Protein AF-A0A7V9K020-F1 (afdb_monomer_lite)

Radius of gyration: 16.12 Å; chains: 1; bounding box: 34×42×44 Å

Sequence (110 aa):
MNIRRSYINTIKRNCASPVNATKGLTYWRNNLFAGIIIFLLPFCVIALIPGVYWSFYTHHYIIAQADIAVLLSILIIAFIKGIPIYIRKIVFIVSAYLLSCIMLYSVGLT

Foldseek 3Di:
DPPLVVLLVQQCVAQADPPPPDPDPNRVVSVVVSVCLSVVLVVLVVVLVVQVVVCVVVVVVVLNVLSVVLSVLSVCSRRDHDDDNVVSVVSNVVSVVVNVVSCCCVVVVD

Secondary structure (DSSP, 8-state):
--HHHHHHHHHHHHHSPPTTS-SSHHHHHHHHHHHHHHHHHHHHHHHHHHHHHHHHHTT-HHHHHHHHHHHHHHHHHHH-SS--HHHHHHHHHHHHHHHHHHHHHHHH--

pLDDT: mean 84.25, std 9.09, range [49.56, 94.44]

Structure (mmCIF, N/CA/C/O backbone):
data_AF-A0A7V9K020-F1
#
_entry.id   AF-A0A7V9K020-F1
#
loop_
_atom_site.group_PDB
_atom_site.id
_atom_site.type_symbol
_atom_site.label_atom_id
_atom_site.label_alt_id
_atom_site.label_comp_id
_atom_site.label_asym_id
_atom_site.label_entity_id
_atom_site.label_seq_id
_atom_site.pdbx_PDB_ins_code
_atom_site.Cartn_x
_atom_site.Cartn_y
_atom_site.Cartn_z
_atom_site.occupancy
_atom_site.B_iso_or_equiv
_atom_site.auth_seq_id
_atom_site.auth_comp_id
_atom_site.auth_asym_id
_atom_site.auth_atom_id
_atom_site.pdbx_PDB_model_num
ATOM 1 N N . MET A 1 1 ? -2.658 25.129 7.621 1.00 50.84 1 MET A N 1
ATOM 2 C CA . MET A 1 1 ? -3.338 23.822 7.436 1.00 50.84 1 MET A CA 1
ATOM 3 C C . MET A 1 1 ? -2.336 22.693 7.655 1.00 50.84 1 MET A C 1
ATOM 5 O O . MET A 1 1 ? -1.389 22.585 6.894 1.00 50.84 1 MET A O 1
ATOM 9 N N . ASN A 1 2 ? -2.504 21.862 8.688 1.00 76.69 2 ASN A N 1
ATOM 10 C CA . ASN A 1 2 ? -1.577 20.753 8.961 1.00 76.69 2 ASN A CA 1
ATOM 11 C C . ASN A 1 2 ? -1.980 19.502 8.161 1.00 76.69 2 ASN A C 1
ATOM 13 O O . ASN A 1 2 ? -2.755 18.681 8.652 1.00 76.69 2 ASN A O 1
ATOM 17 N N . ILE A 1 3 ? -1.444 19.351 6.945 1.00 80.69 3 ILE A N 1
ATOM 18 C CA . ILE A 1 3 ? -1.712 18.243 6.000 1.00 80.69 3 ILE A CA 1
ATOM 19 C C . ILE A 1 3 ? -1.605 16.867 6.682 1.00 80.69 3 ILE A C 1
ATOM 21 O O . ILE A 1 3 ? -2.513 16.042 6.580 1.00 80.69 3 ILE A O 1
ATOM 25 N N . ARG A 1 4 ? -0.567 16.667 7.504 1.00 82.88 4 ARG A N 1
ATOM 26 C CA . ARG A 1 4 ? -0.363 15.455 8.316 1.00 82.88 4 ARG A CA 1
ATOM 27 C C . ARG A 1 4 ? -1.539 15.142 9.247 1.00 82.88 4 ARG A C 1
ATOM 29 O O . ARG A 1 4 ? -1.929 13.985 9.373 1.00 82.88 4 ARG A O 1
ATOM 36 N N . ARG A 1 5 ? -2.106 16.153 9.917 1.00 83.75 5 ARG A N 1
ATOM 37 C CA . ARG A 1 5 ? -3.235 15.948 10.844 1.00 83.75 5 ARG A CA 1
ATOM 38 C C . ARG A 1 5 ? -4.493 15.542 10.083 1.00 83.75 5 ARG A C 1
ATOM 40 O O . ARG A 1 5 ? -5.188 14.636 10.525 1.00 83.75 5 ARG A O 1
ATOM 47 N N . SER A 1 6 ? -4.749 16.165 8.933 1.00 83.88 6 SER A N 1
ATOM 48 C CA . SER A 1 6 ? -5.902 15.829 8.089 1.00 83.88 6 SER A CA 1
ATOM 49 C C . SER A 1 6 ? -5.813 14.396 7.543 1.00 83.88 6 SER A C 1
ATOM 51 O O . SER A 1 6 ? -6.773 13.630 7.645 1.00 83.88 6 SER A O 1
ATOM 53 N N . TYR A 1 7 ? -4.626 13.989 7.083 1.00 84.31 7 TYR A N 1
ATOM 54 C CA . TYR A 1 7 ? -4.328 12.618 6.659 1.00 84.31 7 TYR A CA 1
ATOM 55 C C . TYR A 1 7 ? -4.571 11.587 7.776 1.00 84.31 7 TYR A C 1
ATOM 57 O O . TYR A 1 7 ? -5.381 10.672 7.617 1.00 84.31 7 TYR A O 1
ATOM 65 N N . ILE A 1 8 ? -3.936 11.775 8.940 1.00 84.94 8 ILE A N 1
ATOM 66 C CA . ILE A 1 8 ? -4.067 10.858 10.084 1.00 84.94 8 ILE A CA 1
ATOM 67 C C . ILE A 1 8 ? -5.527 10.757 10.536 1.00 84.94 8 ILE A C 1
ATOM 69 O O . ILE A 1 8 ? -6.014 9.660 10.805 1.00 84.94 8 ILE A O 1
ATOM 73 N N . ASN A 1 9 ? -6.238 11.884 10.605 1.00 84.88 9 ASN A N 1
ATOM 74 C CA . ASN A 1 9 ? -7.637 11.905 11.020 1.00 84.88 9 ASN A CA 1
ATOM 75 C C . ASN A 1 9 ? -8.538 11.160 10.032 1.00 84.88 9 ASN A C 1
ATOM 77 O O . ASN A 1 9 ? -9.463 10.473 10.461 1.00 84.88 9 ASN A O 1
ATOM 81 N N . THR A 1 10 ? -8.256 11.250 8.731 1.00 85.06 10 THR A N 1
ATOM 82 C CA . THR A 1 10 ? -9.017 10.541 7.695 1.00 85.06 10 THR A CA 1
ATOM 83 C C . THR A 1 10 ? -8.853 9.030 7.832 1.00 85.06 10 THR A C 1
ATOM 85 O O . THR A 1 10 ? -9.851 8.313 7.898 1.00 85.06 10 THR A O 1
ATOM 88 N N . ILE A 1 11 ? -7.617 8.544 7.987 1.00 83.38 11 ILE A N 1
ATOM 89 C CA . ILE A 1 11 ? -7.365 7.107 8.163 1.00 83.38 11 ILE A CA 1
ATOM 90 C C . ILE A 1 11 ? -7.937 6.609 9.484 1.00 83.38 11 ILE A C 1
ATOM 92 O O . ILE A 1 11 ? -8.597 5.575 9.507 1.00 83.38 11 ILE A O 1
ATOM 96 N N . 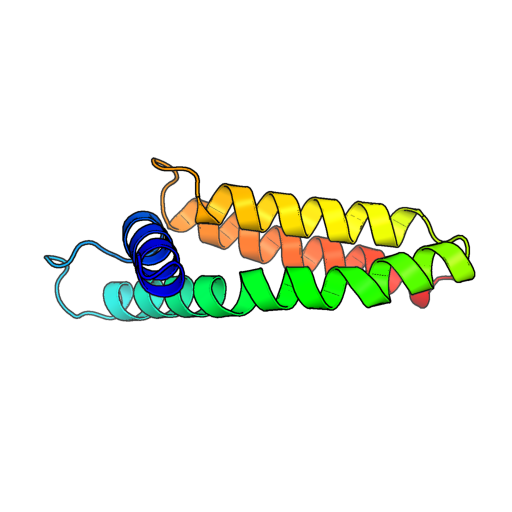LYS A 1 12 ? -7.752 7.338 10.589 1.00 85.12 12 LYS A N 1
ATOM 97 C CA . LYS A 1 12 ? -8.339 6.943 11.876 1.00 85.12 12 LYS A CA 1
ATOM 98 C C . LYS A 1 12 ? -9.861 6.880 11.803 1.00 85.12 12 LYS A C 1
ATOM 100 O O . LYS A 1 12 ? -10.445 5.927 12.298 1.00 85.12 12 LYS A O 1
ATOM 105 N N . ARG A 1 13 ? -10.506 7.838 11.136 1.00 82.81 13 ARG A N 1
ATOM 106 C CA . ARG A 1 13 ? -11.962 7.836 10.952 1.00 82.81 13 ARG A CA 1
ATOM 107 C C . ARG A 1 13 ? -12.458 6.643 10.129 1.00 82.81 13 ARG A C 1
ATOM 109 O O . ARG A 1 13 ? -13.556 6.163 10.385 1.00 82.81 13 ARG A O 1
ATOM 116 N N . ASN A 1 14 ? -11.678 6.187 9.151 1.00 83.56 14 ASN A N 1
ATOM 117 C CA . ASN A 1 14 ? -12.080 5.118 8.236 1.00 83.56 14 ASN A CA 1
ATOM 118 C C . ASN A 1 14 ? -11.681 3.711 8.716 1.00 83.56 14 ASN A C 1
ATOM 120 O O . ASN A 1 14 ? -12.400 2.748 8.454 1.00 83.56 14 ASN A O 1
ATOM 124 N N . CYS A 1 15 ? -10.535 3.587 9.389 1.00 78.88 15 CYS A N 1
ATOM 125 C CA . CYS A 1 15 ? -9.893 2.309 9.706 1.00 78.88 15 CYS A CA 1
ATOM 126 C C . CYS A 1 15 ? -9.858 1.985 11.207 1.00 78.88 15 CYS A C 1
ATOM 128 O O . CYS A 1 15 ? -9.687 0.816 11.556 1.00 78.88 15 CYS A O 1
ATOM 130 N N . ALA A 1 16 ? -10.002 2.974 12.099 1.00 78.50 16 ALA A N 1
ATOM 131 C CA . ALA A 1 16 ? -10.053 2.723 13.538 1.00 78.50 16 ALA A CA 1
ATOM 132 C C . ALA A 1 16 ? -11.491 2.456 14.007 1.00 78.50 16 ALA A C 1
ATOM 134 O O . ALA A 1 16 ? -12.467 2.882 13.389 1.00 78.50 16 ALA A O 1
ATOM 135 N N . SER A 1 17 ? -11.620 1.735 15.123 1.00 67.56 17 SER A N 1
ATOM 136 C CA . SER A 1 17 ? -12.917 1.555 15.780 1.00 67.56 17 SER A CA 1
ATOM 137 C C . SER A 1 17 ? -13.445 2.888 16.326 1.00 67.56 17 SER A C 1
ATOM 139 O O . SER A 1 17 ? -12.645 3.739 16.725 1.00 67.56 17 SER A O 1
ATOM 141 N N . PRO A 1 18 ? -14.778 3.068 16.391 1.00 65.12 18 PRO A N 1
ATOM 142 C CA . PRO A 1 18 ? -15.374 4.245 17.011 1.00 65.12 18 PRO A CA 1
ATOM 143 C C . PRO A 1 18 ? -14.901 4.387 18.462 1.00 65.12 18 PRO A C 1
ATOM 145 O O . PRO A 1 18 ? -14.708 3.393 19.162 1.00 65.12 18 PRO A O 1
ATOM 148 N N . VAL A 1 19 ? -14.744 5.637 18.909 1.00 57.59 19 VAL A N 1
ATOM 149 C CA . VAL A 1 19 ? -14.228 6.023 20.240 1.00 57.59 19 VAL A CA 1
ATOM 150 C C . VAL A 1 19 ? -15.012 5.372 21.394 1.00 57.59 19 VAL A C 1
ATOM 152 O O . VAL A 1 19 ? -14.456 5.162 22.467 1.00 57.59 19 VAL A O 1
ATOM 155 N N . ASN A 1 20 ? -16.265 4.974 21.148 1.00 55.31 20 ASN A N 1
ATOM 156 C CA . ASN A 1 20 ? -17.161 4.354 22.129 1.00 55.31 20 AS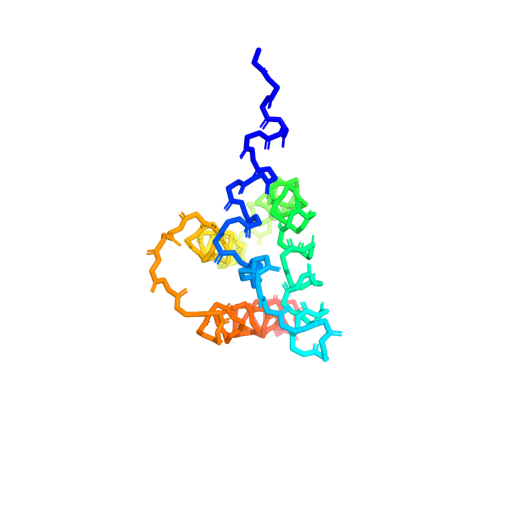N A CA 1
ATOM 157 C C . ASN A 1 20 ? -17.047 2.820 22.203 1.00 55.31 20 ASN A C 1
ATOM 159 O O . ASN A 1 20 ? -17.790 2.187 22.949 1.00 55.31 20 ASN A O 1
ATO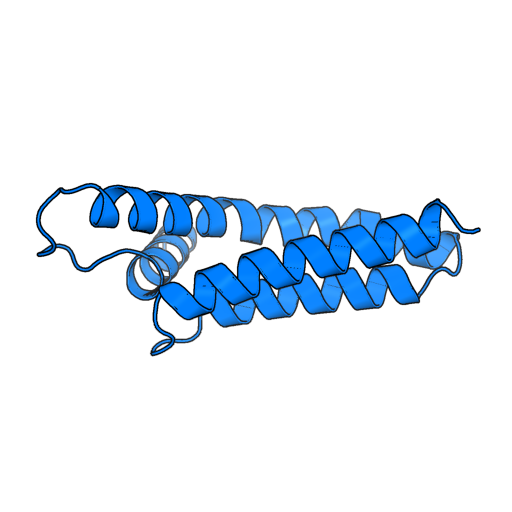M 163 N N . ALA A 1 21 ? -16.156 2.194 21.429 1.00 61.25 21 ALA A N 1
ATOM 164 C CA . ALA A 1 21 ? -15.905 0.766 21.562 1.00 61.25 21 ALA A CA 1
ATOM 165 C C . ALA A 1 21 ? -15.206 0.499 22.903 1.00 61.25 21 ALA A C 1
ATOM 167 O O . ALA A 1 21 ? -14.162 1.085 23.194 1.00 61.25 21 ALA A O 1
ATOM 168 N N . THR A 1 22 ? -15.763 -0.411 23.707 1.00 64.44 22 THR A N 1
ATOM 169 C CA . THR A 1 22 ? -15.104 -0.963 24.900 1.00 64.44 22 THR A CA 1
ATOM 170 C C . THR A 1 22 ? -13.642 -1.267 24.572 1.00 64.44 22 THR A C 1
ATOM 172 O O . THR A 1 22 ? -13.387 -1.899 23.541 1.00 64.44 22 THR A O 1
ATOM 175 N N . LYS A 1 23 ? -12.696 -0.821 25.415 1.00 70.00 23 LYS A N 1
ATOM 176 C CA . LYS A 1 23 ? -11.229 -0.950 25.247 1.00 70.00 23 LYS A CA 1
ATOM 177 C C . LYS A 1 23 ? -10.720 -2.411 25.289 1.00 70.00 23 LYS A C 1
ATOM 179 O O . LYS A 1 23 ? -9.712 -2.709 25.918 1.00 70.00 23 LYS A O 1
ATOM 184 N N . GLY A 1 24 ? -11.423 -3.338 24.650 1.00 78.25 24 GLY A N 1
ATOM 185 C CA . GLY A 1 24 ? -11.059 -4.740 24.508 1.00 78.25 24 GLY A CA 1
ATOM 186 C C . GLY A 1 24 ? -10.141 -4.996 23.311 1.00 78.25 24 GLY A C 1
ATOM 187 O O . GLY A 1 24 ? -9.721 -4.086 22.593 1.00 78.25 24 GLY A O 1
ATOM 188 N N . LEU A 1 25 ? -9.857 -6.272 23.062 1.00 80.25 25 LEU A N 1
ATOM 189 C CA . LEU A 1 25 ? -8.906 -6.730 22.044 1.00 80.25 25 LEU A CA 1
ATOM 190 C C . LEU A 1 25 ? -9.217 -6.208 20.628 1.00 80.25 25 LEU A C 1
ATOM 192 O O . LEU A 1 25 ? -8.319 -5.799 19.890 1.00 80.25 25 LEU A O 1
ATOM 196 N N . THR A 1 26 ? -10.497 -6.168 20.247 1.00 80.06 26 THR A N 1
ATOM 197 C CA . THR A 1 26 ? -10.932 -5.689 18.925 1.00 80.06 26 THR A CA 1
ATOM 198 C C . THR A 1 26 ? -10.580 -4.221 18.692 1.00 80.06 26 THR A C 1
ATOM 200 O O . THR A 1 26 ? -10.184 -3.864 17.581 1.00 80.06 26 THR A O 1
ATOM 203 N N . TYR A 1 27 ? -10.668 -3.387 19.733 1.00 82.06 27 TYR A N 1
ATOM 204 C CA . TYR A 1 27 ? -10.303 -1.974 19.666 1.00 82.06 27 TYR A CA 1
ATOM 205 C C . TYR A 1 27 ? -8.810 -1.813 19.356 1.00 82.06 27 TYR A C 1
ATOM 207 O O . TYR A 1 27 ? -8.449 -1.164 18.371 1.00 82.06 27 TYR A O 1
ATOM 215 N N . TRP A 1 28 ? -7.946 -2.479 20.127 1.00 83.12 28 TRP A N 1
ATOM 216 C CA . TRP A 1 28 ? -6.495 -2.430 19.929 1.00 83.12 28 TRP A CA 1
ATOM 217 C C . TRP A 1 28 ? -6.076 -2.969 18.562 1.00 83.12 28 TRP A C 1
ATOM 219 O O . TRP A 1 28 ? -5.290 -2.331 17.864 1.00 83.12 28 TRP A O 1
ATOM 229 N N . ARG A 1 29 ? -6.670 -4.084 18.122 1.00 84.62 29 ARG A N 1
ATOM 230 C CA . ARG A 1 29 ? -6.410 -4.676 16.803 1.00 84.62 29 ARG A CA 1
ATOM 231 C C . ARG A 1 29 ? -6.764 -3.731 15.651 1.00 84.62 29 ARG A C 1
ATOM 233 O O . ARG A 1 29 ? -6.044 -3.668 14.659 1.00 84.62 29 ARG A O 1
ATOM 240 N N . ASN A 1 30 ? -7.885 -3.019 15.744 1.00 86.00 30 ASN A N 1
ATOM 241 C CA . ASN A 1 30 ? -8.303 -2.082 14.698 1.00 86.00 30 ASN A CA 1
ATOM 242 C C . ASN A 1 30 ? -7.453 -0.807 14.709 1.00 86.00 30 ASN A C 1
ATOM 244 O O . ASN A 1 30 ? -7.094 -0.299 13.651 1.00 86.00 30 ASN A O 1
ATOM 248 N N . ASN A 1 31 ? -7.076 -0.326 15.893 1.00 86.00 31 ASN A N 1
ATOM 249 C CA . ASN A 1 31 ? -6.198 0.830 16.019 1.00 86.00 31 ASN A CA 1
ATOM 250 C C . ASN A 1 31 ? -4.776 0.532 15.505 1.00 86.00 31 ASN A C 1
ATOM 252 O O . ASN A 1 31 ? -4.183 1.374 14.835 1.00 86.00 31 ASN A O 1
ATOM 256 N N . LEU A 1 32 ? -4.262 -0.684 15.735 1.00 87.31 32 LEU A N 1
ATOM 257 C CA . LEU A 1 32 ? -3.011 -1.163 15.134 1.00 87.31 32 LEU A CA 1
ATOM 258 C C . LEU A 1 32 ? -3.096 -1.200 13.608 1.00 87.31 32 LEU A C 1
ATOM 260 O O . LEU A 1 32 ? -2.202 -0.686 12.947 1.00 87.31 32 LEU A O 1
ATOM 264 N N . PHE A 1 33 ? -4.185 -1.729 13.042 1.00 88.62 33 PHE A N 1
ATOM 265 C CA . PHE A 1 33 ? -4.392 -1.717 11.591 1.00 88.62 33 PHE A CA 1
ATOM 266 C C . PHE A 1 33 ? -4.393 -0.291 11.019 1.00 88.62 33 PHE A C 1
ATOM 268 O O . PHE A 1 33 ? -3.708 -0.021 10.037 1.00 88.62 33 PHE A O 1
ATOM 275 N N . ALA A 1 34 ? -5.097 0.646 11.661 1.00 88.12 34 ALA A N 1
ATOM 276 C CA . ALA A 1 34 ? -5.062 2.051 11.261 1.00 88.12 34 ALA A CA 1
ATOM 277 C C . ALA A 1 34 ? -3.640 2.637 11.341 1.00 88.12 34 ALA A C 1
ATOM 279 O O . ALA A 1 34 ? -3.230 3.365 10.441 1.00 88.12 34 ALA A O 1
ATOM 280 N N . GLY A 1 35 ? -2.877 2.288 12.383 1.00 89.75 35 GLY A N 1
ATOM 281 C CA . GLY A 1 35 ? -1.464 2.645 12.518 1.00 89.75 35 GLY A CA 1
ATOM 282 C C . GLY A 1 35 ? -0.606 2.114 11.370 1.00 89.75 35 GLY A C 1
ATOM 283 O O . GLY A 1 35 ? 0.135 2.887 10.770 1.00 89.75 35 GLY A O 1
ATOM 284 N N . ILE A 1 36 ? -0.762 0.834 11.014 1.00 91.00 36 ILE A N 1
ATOM 285 C CA . ILE A 1 36 ? -0.070 0.215 9.875 1.00 91.00 36 ILE A CA 1
ATOM 286 C C . ILE A 1 36 ? -0.358 1.009 8.603 1.00 91.00 36 ILE A C 1
ATOM 288 O O . ILE A 1 36 ? 0.582 1.454 7.962 1.00 91.00 36 ILE A O 1
ATOM 292 N N . ILE A 1 37 ? -1.626 1.275 8.275 1.00 90.62 37 ILE A N 1
ATOM 293 C CA . ILE A 1 37 ? -1.990 2.017 7.055 1.00 90.62 37 ILE A CA 1
ATOM 294 C C . ILE A 1 37 ? -1.404 3.440 7.046 1.00 90.62 37 ILE A C 1
ATOM 296 O O . ILE A 1 37 ? -0.941 3.898 6.003 1.00 90.62 37 ILE A O 1
ATOM 300 N N . ILE A 1 38 ? -1.363 4.126 8.199 1.00 90.56 38 ILE A N 1
ATOM 301 C CA . ILE A 1 38 ? -0.788 5.478 8.320 1.00 90.56 38 ILE A CA 1
ATOM 302 C C . ILE A 1 38 ? 0.678 5.518 7.875 1.00 90.56 38 ILE A C 1
ATOM 304 O O . ILE A 1 38 ? 1.062 6.478 7.205 1.00 90.56 38 ILE A O 1
ATOM 308 N N . PHE A 1 39 ? 1.480 4.519 8.247 1.00 90.25 39 PHE A N 1
ATOM 309 C CA . PHE A 1 39 ? 2.902 4.453 7.891 1.00 90.25 39 PHE A CA 1
ATOM 310 C C . PHE A 1 39 ? 3.149 3.742 6.562 1.00 90.25 39 PHE A C 1
ATOM 312 O O . PHE A 1 39 ? 4.039 4.134 5.812 1.00 90.25 39 PHE A O 1
ATOM 319 N N . LEU A 1 40 ? 2.343 2.733 6.249 1.00 90.12 40 LEU A N 1
ATOM 320 C CA . LEU A 1 40 ? 2.493 1.926 5.051 1.00 90.12 40 LEU A CA 1
ATOM 321 C C . LEU A 1 40 ? 2.214 2.735 3.787 1.00 90.12 40 LEU A C 1
ATOM 323 O O . LEU A 1 40 ? 2.963 2.625 2.831 1.00 90.12 40 LEU A O 1
ATOM 327 N N . LEU A 1 41 ? 1.176 3.571 3.770 1.00 89.94 41 LEU A N 1
ATOM 328 C CA . LEU A 1 41 ? 0.811 4.326 2.571 1.00 89.94 41 LEU A CA 1
ATOM 329 C C . LEU A 1 41 ? 1.938 5.261 2.079 1.00 89.94 41 LEU A C 1
ATOM 331 O O . LEU A 1 41 ? 2.312 5.140 0.912 1.00 89.94 41 LEU A O 1
ATOM 335 N N . PRO A 1 42 ? 2.541 6.145 2.906 1.00 89.94 42 PRO A N 1
ATOM 336 C CA . PRO A 1 42 ? 3.676 6.951 2.457 1.00 89.94 42 PRO A CA 1
ATOM 337 C C . PRO A 1 42 ? 4.897 6.087 2.126 1.00 89.94 42 PRO A C 1
ATOM 339 O O . PRO A 1 42 ? 5.625 6.408 1.193 1.00 89.94 42 PRO A O 1
ATOM 342 N N . PHE A 1 43 ? 5.098 4.977 2.841 1.00 91.19 43 PHE A N 1
ATOM 343 C CA . PHE A 1 43 ? 6.173 4.039 2.540 1.00 91.19 43 PHE A CA 1
ATOM 344 C C . PHE A 1 43 ? 6.011 3.401 1.151 1.00 91.19 43 PHE A C 1
ATOM 346 O O . PHE A 1 43 ? 6.963 3.400 0.382 1.00 91.19 43 PHE A O 1
ATOM 353 N N . CYS A 1 44 ? 4.810 2.948 0.782 1.00 89.31 44 CYS A N 1
ATOM 354 C CA . CYS A 1 44 ? 4.518 2.402 -0.543 1.00 89.31 44 CYS A CA 1
ATOM 355 C C . CYS A 1 44 ? 4.729 3.438 -1.653 1.00 89.31 44 CYS A C 1
ATOM 357 O O . CYS A 1 44 ? 5.254 3.093 -2.704 1.00 89.31 44 CYS A O 1
ATOM 359 N N . VAL A 1 45 ? 4.371 4.707 -1.425 1.00 89.62 45 VAL A N 1
ATOM 360 C CA . VAL A 1 45 ? 4.629 5.785 -2.399 1.00 89.62 45 VAL A CA 1
ATOM 361 C C . VAL A 1 45 ? 6.131 5.978 -2.618 1.00 89.62 45 VAL A C 1
ATOM 363 O O . VAL A 1 45 ? 6.570 6.110 -3.757 1.00 89.62 45 VAL A O 1
ATOM 366 N N . ILE A 1 46 ? 6.925 5.965 -1.544 1.00 91.25 46 ILE A N 1
ATOM 367 C CA . ILE A 1 46 ? 8.386 6.086 -1.636 1.00 91.25 46 ILE A CA 1
ATOM 368 C C . ILE A 1 46 ? 8.988 4.849 -2.315 1.00 91.25 46 ILE A C 1
ATOM 370 O O . ILE A 1 46 ? 9.857 4.995 -3.169 1.00 91.25 46 ILE A O 1
ATOM 374 N N . ALA A 1 47 ? 8.510 3.649 -1.974 1.00 88.56 47 ALA A N 1
ATOM 375 C CA . ALA A 1 47 ? 8.982 2.380 -2.527 1.00 88.56 47 ALA A CA 1
ATOM 376 C C . ALA A 1 47 ? 8.628 2.193 -4.014 1.00 88.56 47 ALA A C 1
ATOM 378 O O . ALA A 1 47 ? 9.365 1.524 -4.735 1.00 88.56 47 ALA A O 1
ATOM 379 N N . LEU A 1 48 ? 7.551 2.826 -4.494 1.00 89.38 48 LEU A N 1
ATOM 380 C CA . LEU A 1 48 ? 7.148 2.778 -5.900 1.00 89.38 48 LEU A CA 1
ATOM 381 C C . LEU A 1 48 ? 8.224 3.360 -6.830 1.00 89.38 48 LEU A C 1
ATOM 383 O O . LEU A 1 48 ? 8.424 2.854 -7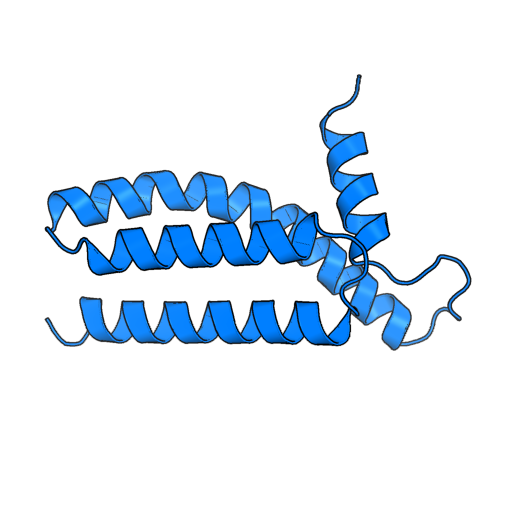.927 1.00 89.38 48 LEU A O 1
ATOM 387 N N . ILE A 1 49 ? 8.930 4.410 -6.400 1.00 88.81 49 ILE A N 1
ATOM 388 C CA . ILE A 1 49 ? 9.919 5.113 -7.232 1.00 88.81 49 ILE A CA 1
ATOM 389 C C . ILE A 1 49 ? 11.068 4.179 -7.660 1.00 88.81 49 ILE A C 1
ATOM 391 O O . ILE A 1 49 ? 11.266 4.015 -8.867 1.00 88.81 49 ILE A O 1
ATOM 395 N N . PRO A 1 50 ? 11.815 3.537 -6.734 1.00 87.31 50 PRO A N 1
ATOM 396 C CA . PRO A 1 50 ? 12.863 2.600 -7.122 1.00 87.31 50 PRO A CA 1
ATOM 397 C C . PRO A 1 50 ? 12.300 1.337 -7.790 1.00 87.31 50 PRO A C 1
ATOM 399 O O . PRO A 1 50 ? 12.939 0.822 -8.704 1.00 87.31 50 PRO A O 1
ATOM 402 N N . GLY A 1 51 ? 11.108 0.865 -7.395 1.00 84.94 51 GLY A N 1
ATOM 403 C CA . GLY A 1 51 ? 10.478 -0.319 -7.994 1.00 84.94 51 GLY A CA 1
ATOM 404 C C . GLY A 1 51 ? 10.148 -0.131 -9.476 1.00 84.94 51 GLY A C 1
ATOM 405 O O . GLY A 1 51 ? 10.526 -0.944 -10.320 1.00 84.94 51 GLY A O 1
ATOM 406 N N . VAL A 1 52 ? 9.529 1.000 -9.818 1.00 86.69 52 VAL A N 1
ATOM 407 C CA . VAL A 1 52 ? 9.206 1.350 -11.205 1.00 86.69 52 VAL A CA 1
ATOM 408 C C . VAL A 1 52 ? 10.480 1.593 -12.016 1.00 86.69 52 VAL A C 1
ATOM 410 O O . VAL A 1 52 ? 10.591 1.078 -13.126 1.00 86.69 52 VAL A O 1
ATOM 413 N N . TYR A 1 53 ? 11.468 2.306 -11.463 1.00 88.31 53 TYR A N 1
ATOM 414 C CA . TYR A 1 53 ? 12.756 2.518 -12.135 1.00 88.31 53 TYR A CA 1
ATOM 415 C C . TYR A 1 53 ? 13.443 1.190 -12.499 1.00 88.31 53 TYR A C 1
ATOM 417 O O . TYR A 1 53 ? 13.861 0.996 -13.642 1.00 88.31 53 TYR A O 1
ATOM 425 N N . TRP A 1 54 ? 13.505 0.247 -11.554 1.00 85.31 54 TRP A N 1
ATOM 426 C CA . TRP A 1 54 ? 14.100 -1.072 -11.778 1.00 85.31 54 TRP A CA 1
ATOM 427 C C . TRP A 1 54 ? 13.326 -1.905 -12.805 1.00 85.31 54 TRP A C 1
ATOM 429 O O . TRP A 1 54 ? 13.923 -2.552 -13.667 1.00 85.31 54 TRP A O 1
ATOM 439 N N . SER A 1 55 ? 11.993 -1.862 -12.752 1.00 84.94 55 SER A N 1
ATOM 440 C CA . SER A 1 55 ? 11.118 -2.561 -13.698 1.00 84.94 55 SER A CA 1
ATOM 441 C C . SER A 1 55 ? 11.323 -2.089 -15.143 1.00 84.94 55 SER A C 1
ATOM 443 O O . SER A 1 55 ?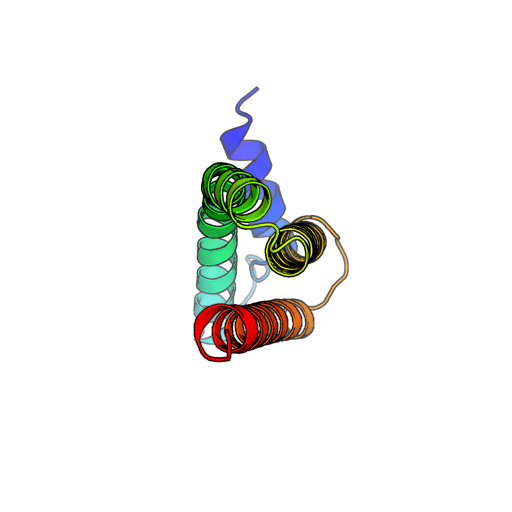 11.365 -2.918 -16.053 1.00 84.94 55 SER A O 1
ATOM 445 N N . PHE A 1 56 ? 11.534 -0.785 -15.364 1.00 83.62 56 PHE A N 1
ATOM 446 C CA . PHE A 1 56 ? 11.865 -0.255 -16.690 1.00 83.62 56 PHE A CA 1
ATOM 447 C C . PHE A 1 56 ? 13.249 -0.692 -17.176 1.00 83.62 56 PHE A C 1
ATOM 449 O O . PHE A 1 56 ? 13.397 -1.012 -18.353 1.00 83.62 56 PHE A O 1
ATOM 456 N N . TYR A 1 57 ? 14.244 -0.734 -16.286 1.00 85.00 57 TYR A N 1
ATOM 457 C CA . TYR A 1 57 ? 15.604 -1.158 -16.631 1.00 85.00 57 TYR A CA 1
ATOM 458 C C . TYR A 1 57 ? 15.690 -2.649 -16.991 1.00 85.00 57 TYR A C 1
ATOM 460 O O . TYR A 1 57 ? 16.434 -3.037 -17.884 1.00 85.00 57 TYR A O 1
ATOM 468 N N . THR A 1 58 ? 14.904 -3.485 -16.315 1.00 81.75 58 THR A N 1
ATOM 469 C CA . THR A 1 58 ? 14.901 -4.947 -16.491 1.00 81.75 58 THR A CA 1
ATOM 470 C C . THR A 1 58 ? 13.836 -5.449 -17.472 1.00 81.75 58 THR A C 1
ATOM 472 O O . THR A 1 58 ? 13.685 -6.652 -17.651 1.00 81.75 58 THR A O 1
ATOM 475 N N . HIS A 1 59 ? 13.082 -4.544 -18.112 1.00 80.94 59 HIS A N 1
ATOM 476 C CA . HIS A 1 59 ? 11.941 -4.850 -18.990 1.00 80.94 59 HIS A CA 1
ATOM 477 C C . HIS A 1 59 ? 10.821 -5.696 -18.343 1.00 80.94 59 HIS A C 1
ATOM 479 O O . HIS A 1 59 ? 9.931 -6.202 -19.030 1.00 80.94 59 HIS A O 1
ATOM 485 N N . HIS A 1 60 ? 10.796 -5.811 -17.012 1.00 81.06 60 HIS A N 1
ATOM 486 C CA . HIS A 1 60 ? 9.770 -6.544 -16.268 1.00 81.06 60 HIS A CA 1
ATOM 487 C C . HIS A 1 60 ? 8.569 -5.656 -15.933 1.00 81.06 60 HIS A C 1
ATOM 489 O O . HIS A 1 60 ? 8.285 -5.382 -14.764 1.00 81.06 60 HIS A O 1
ATOM 495 N N . TYR A 1 61 ? 7.828 -5.222 -16.955 1.00 84.50 61 TYR A N 1
ATOM 496 C CA . TYR A 1 61 ? 6.674 -4.316 -16.809 1.00 84.50 61 TYR A CA 1
ATOM 497 C C . TYR A 1 61 ? 5.554 -4.866 -15.908 1.00 84.50 61 TYR A C 1
ATOM 499 O O . TYR A 1 61 ? 4.797 -4.094 -15.318 1.00 84.50 61 TYR A O 1
ATOM 507 N N . ILE A 1 62 ? 5.467 -6.193 -15.769 1.00 85.69 62 ILE A N 1
ATOM 508 C CA . ILE A 1 62 ? 4.488 -6.877 -14.910 1.00 85.69 62 ILE A CA 1
ATOM 509 C C . ILE A 1 62 ? 4.658 -6.458 -13.440 1.00 85.69 62 ILE A C 1
ATOM 511 O O . ILE A 1 62 ? 3.665 -6.251 -12.743 1.00 85.69 62 ILE A O 1
ATOM 515 N N . ILE A 1 63 ? 5.899 -6.266 -12.980 1.00 86.62 63 ILE A N 1
ATOM 516 C CA . ILE A 1 63 ? 6.195 -5.889 -11.590 1.00 86.62 63 ILE A CA 1
ATOM 517 C C . ILE A 1 63 ? 5.708 -4.462 -11.314 1.00 86.62 63 ILE A C 1
ATOM 519 O O . ILE A 1 63 ? 4.988 -4.239 -10.344 1.00 86.62 63 ILE A O 1
ATOM 523 N N . ALA A 1 64 ? 5.999 -3.510 -12.209 1.00 88.25 64 ALA A N 1
ATOM 524 C CA . ALA A 1 64 ? 5.520 -2.134 -12.066 1.00 88.25 64 ALA A CA 1
ATOM 525 C C . ALA A 1 64 ? 3.986 -2.052 -12.046 1.00 88.25 64 ALA A C 1
ATOM 527 O O . ALA A 1 64 ? 3.415 -1.309 -11.248 1.00 88.25 64 ALA A O 1
ATOM 528 N N . GLN A 1 65 ? 3.300 -2.824 -12.896 1.00 90.00 65 GLN A N 1
ATOM 529 C CA . GLN A 1 65 ? 1.836 -2.878 -12.890 1.00 90.00 65 GLN A CA 1
ATOM 530 C C . GLN A 1 65 ? 1.294 -3.433 -11.568 1.00 90.00 65 GLN A C 1
ATOM 532 O O . GLN A 1 65 ? 0.331 -2.887 -11.025 1.00 90.00 65 GLN A O 1
ATOM 537 N N . ALA A 1 66 ? 1.926 -4.477 -11.026 1.00 90.69 66 ALA A N 1
ATOM 538 C CA . ALA A 1 66 ? 1.549 -5.060 -9.744 1.00 90.69 66 ALA A CA 1
ATOM 539 C C . ALA A 1 66 ? 1.739 -4.072 -8.580 1.00 90.69 66 ALA A C 1
ATOM 541 O O . ALA A 1 66 ? 0.814 -3.889 -7.786 1.00 90.69 66 ALA A O 1
ATOM 542 N N . ASP A 1 67 ? 2.879 -3.381 -8.515 1.00 90.19 67 ASP A N 1
ATOM 543 C CA . ASP A 1 67 ? 3.158 -2.385 -7.474 1.00 90.19 67 ASP A CA 1
ATOM 544 C C . ASP A 1 67 ? 2.139 -1.234 -7.500 1.00 90.19 67 ASP A C 1
ATOM 546 O O . ASP A 1 67 ? 1.596 -0.841 -6.461 1.00 90.19 67 ASP A O 1
ATOM 550 N N . ILE A 1 68 ? 1.809 -0.730 -8.695 1.00 91.81 68 ILE A N 1
ATOM 551 C CA . ILE A 1 68 ? 0.784 0.309 -8.877 1.00 91.81 68 ILE A CA 1
ATOM 552 C C . ILE A 1 68 ? -0.595 -0.206 -8.440 1.00 91.81 68 ILE A C 1
ATOM 554 O O . ILE A 1 68 ? -1.324 0.500 -7.738 1.00 91.81 68 ILE A O 1
ATOM 558 N N . ALA A 1 69 ? -0.961 -1.437 -8.811 1.00 92.62 69 ALA A N 1
ATOM 559 C CA . ALA A 1 69 ? -2.241 -2.035 -8.438 1.00 92.62 69 ALA A CA 1
ATOM 560 C C . ALA A 1 69 ? -2.380 -2.212 -6.915 1.00 92.62 69 ALA A C 1
ATOM 562 O O . ALA A 1 69 ? -3.445 -1.931 -6.351 1.00 92.62 69 ALA A O 1
ATOM 563 N N . VAL A 1 70 ? -1.310 -2.616 -6.223 1.00 92.62 70 VAL A N 1
ATOM 564 C CA . VAL A 1 70 ? -1.299 -2.720 -4.757 1.00 92.62 70 VAL A CA 1
ATOM 565 C C . VAL A 1 70 ? -1.398 -1.349 -4.103 1.00 92.62 70 VAL A C 1
ATOM 567 O O . VAL A 1 70 ? -2.216 -1.173 -3.196 1.00 92.62 70 VAL A O 1
ATOM 570 N N . LEU A 1 71 ? -0.644 -0.356 -4.583 1.00 93.00 71 LEU A N 1
ATOM 571 C CA . LEU A 1 71 ? -0.739 1.014 -4.081 1.00 93.00 71 LEU A CA 1
ATOM 572 C C . LEU A 1 71 ? -2.175 1.543 -4.192 1.00 93.00 71 LEU A C 1
ATOM 574 O O . LEU A 1 71 ? -2.723 2.050 -3.212 1.00 93.00 71 LEU A O 1
ATOM 578 N N . LEU A 1 72 ? -2.805 1.383 -5.360 1.00 92.56 72 LEU A N 1
ATOM 579 C CA . LEU A 1 72 ? -4.192 1.788 -5.590 1.00 92.56 72 LEU A CA 1
ATOM 580 C C . LEU A 1 72 ? -5.153 1.058 -4.652 1.00 92.56 72 LEU A C 1
ATOM 582 O O . LEU A 1 72 ? -6.013 1.695 -4.044 1.00 92.56 72 LEU A O 1
ATOM 586 N N . SER A 1 73 ? -4.975 -0.249 -4.469 1.00 91.62 73 SER A N 1
ATOM 587 C CA . SER A 1 73 ? -5.790 -1.050 -3.551 1.00 91.62 73 SER A CA 1
ATOM 588 C C . SER A 1 73 ? -5.695 -0.535 -2.112 1.00 91.62 73 SER A C 1
ATOM 590 O O . SER A 1 73 ? -6.721 -0.347 -1.454 1.00 91.62 73 SER A O 1
ATOM 592 N N . ILE A 1 74 ? -4.480 -0.232 -1.639 1.00 91.00 74 ILE A N 1
ATOM 593 C CA . ILE A 1 74 ? -4.227 0.341 -0.308 1.00 91.00 74 ILE A CA 1
ATOM 594 C C . ILE A 1 74 ? -4.867 1.733 -0.184 1.00 91.00 74 ILE A C 1
ATOM 596 O O . ILE A 1 74 ? -5.456 2.063 0.847 1.00 91.00 74 ILE A O 1
ATOM 600 N N . LEU A 1 75 ? -4.807 2.545 -1.238 1.00 90.81 75 LEU A N 1
ATOM 601 C CA . LEU A 1 75 ? -5.373 3.893 -1.265 1.00 90.81 75 LEU A CA 1
ATOM 602 C C . LEU A 1 75 ? -6.910 3.857 -1.199 1.00 90.81 75 LEU A C 1
ATOM 604 O O . LEU A 1 75 ? -7.516 4.576 -0.399 1.00 90.81 75 LEU A O 1
ATOM 608 N N . ILE A 1 76 ? -7.537 2.944 -1.946 1.00 89.62 76 ILE A N 1
ATOM 609 C CA . ILE A 1 76 ? -8.979 2.661 -1.916 1.00 89.62 76 ILE A CA 1
ATOM 610 C C . ILE A 1 76 ? -9.412 2.281 -0.494 1.00 89.62 76 ILE A C 1
ATOM 612 O O . ILE A 1 76 ? -10.306 2.916 0.073 1.00 89.62 76 ILE A O 1
ATOM 616 N N . ILE A 1 77 ? -8.749 1.307 0.140 1.00 89.44 77 ILE A N 1
ATOM 617 C CA . ILE A 1 77 ? -9.100 0.891 1.509 1.00 89.44 77 ILE A CA 1
ATOM 618 C C . ILE A 1 77 ? -8.702 1.906 2.582 1.00 89.44 77 ILE A C 1
ATOM 620 O O . ILE A 1 77 ? -9.151 1.763 3.715 1.00 89.44 77 ILE A O 1
ATOM 624 N N . ALA A 1 78 ? -7.8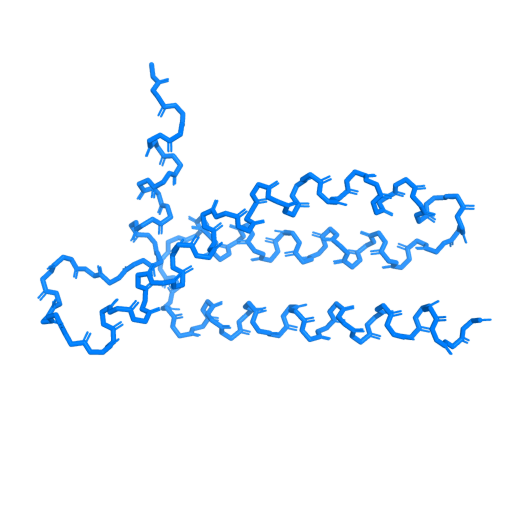73 2.906 2.292 1.00 86.81 78 ALA A N 1
ATOM 625 C CA . ALA A 1 78 ? -7.533 3.958 3.248 1.00 86.81 78 ALA A CA 1
ATOM 626 C C . ALA A 1 78 ? -8.551 5.111 3.207 1.00 86.81 78 ALA A C 1
ATOM 628 O O . ALA A 1 78 ? -8.986 5.601 4.255 1.00 86.81 78 ALA A O 1
ATOM 629 N N . PHE A 1 79 ? -8.971 5.530 2.009 1.00 86.62 79 PHE A N 1
ATOM 630 C CA . PHE A 1 79 ? -9.753 6.756 1.818 1.00 86.62 79 PHE A CA 1
ATOM 631 C C . PHE A 1 79 ? -11.257 6.538 1.620 1.00 86.62 79 PHE A C 1
ATOM 633 O O . PHE A 1 79 ? -12.038 7.408 2.016 1.00 86.62 79 PHE A O 1
ATOM 640 N N . ILE A 1 80 ? -11.697 5.393 1.086 1.00 86.62 80 ILE A N 1
ATOM 641 C CA . ILE A 1 80 ? -13.129 5.145 0.869 1.00 86.62 80 ILE A CA 1
ATOM 642 C C . ILE A 1 80 ? -13.845 4.944 2.207 1.00 86.62 80 ILE A C 1
ATOM 644 O O . ILE A 1 80 ? -13.411 4.164 3.058 1.00 86.62 80 ILE A O 1
ATOM 648 N N . LYS A 1 81 ? -14.972 5.638 2.396 1.00 75.44 81 LYS A N 1
ATOM 649 C CA . LYS A 1 81 ? -15.879 5.483 3.545 1.00 75.44 81 LYS A CA 1
ATOM 650 C C . LYS A 1 81 ? -16.897 4.371 3.273 1.00 75.44 81 LYS A C 1
ATOM 652 O O . LYS A 1 81 ? -17.289 4.166 2.135 1.00 75.44 81 LYS A O 1
ATOM 657 N N . GLY A 1 82 ? -17.330 3.662 4.316 1.00 75.88 82 GLY A N 1
ATOM 658 C CA . GLY A 1 82 ? -18.399 2.652 4.219 1.00 75.88 82 GLY A CA 1
ATOM 659 C C . GLY A 1 82 ? -17.935 1.201 4.053 1.00 75.88 82 GLY A C 1
ATOM 660 O O . GLY A 1 82 ? -18.724 0.293 4.279 1.00 75.88 82 GLY A O 1
ATOM 661 N N . ILE A 1 83 ? -16.654 0.952 3.756 1.00 81.38 83 ILE A N 1
ATOM 662 C CA . ILE A 1 83 ? -16.123 -0.421 3.727 1.00 81.38 83 ILE A CA 1
ATOM 663 C C . ILE A 1 83 ? -15.937 -0.924 5.170 1.00 81.38 83 ILE A C 1
ATOM 665 O O . ILE A 1 83 ? -15.228 -0.253 5.940 1.00 81.38 83 ILE A O 1
ATOM 669 N N . PRO A 1 84 ? -16.507 -2.086 5.548 1.00 84.19 84 PRO A N 1
ATOM 670 C CA . PRO A 1 84 ? -16.324 -2.657 6.876 1.00 84.19 84 PRO A CA 1
ATOM 671 C C . PRO A 1 84 ? -14.854 -3.015 7.116 1.00 84.19 84 PRO A C 1
ATOM 673 O O . PRO A 1 84 ? -14.141 -3.472 6.221 1.00 84.19 84 PRO A O 1
ATOM 676 N N . ILE A 1 85 ? -14.398 -2.841 8.359 1.00 83.06 85 ILE A N 1
ATOM 677 C CA . ILE A 1 85 ? -12.990 -3.031 8.756 1.00 83.06 85 ILE A CA 1
ATOM 678 C C . ILE A 1 85 ? -12.484 -4.444 8.414 1.00 83.06 85 ILE A C 1
ATOM 680 O O . ILE A 1 85 ? -11.315 -4.616 8.078 1.00 83.06 85 ILE A O 1
ATOM 684 N N . TYR A 1 86 ? -13.359 -5.450 8.468 1.00 84.19 86 TYR A N 1
ATOM 685 C CA . TYR A 1 86 ? -13.033 -6.826 8.093 1.00 84.19 86 TYR A CA 1
ATOM 686 C C . TYR A 1 86 ? -12.602 -6.949 6.622 1.00 84.19 86 TYR A C 1
ATOM 688 O O . TYR A 1 86 ? -11.533 -7.491 6.350 1.00 84.19 86 TYR A O 1
ATOM 696 N N . ILE A 1 87 ? -13.364 -6.365 5.690 1.00 86.94 87 ILE A N 1
ATOM 697 C CA . ILE A 1 87 ? -13.042 -6.405 4.255 1.00 86.94 87 ILE A CA 1
ATOM 698 C C . ILE A 1 87 ? -11.732 -5.665 3.978 1.00 86.94 87 ILE A C 1
ATOM 700 O O . ILE A 1 87 ? -10.896 -6.170 3.238 1.00 86.94 87 ILE A O 1
ATOM 704 N N . ARG A 1 88 ? -11.491 -4.516 4.627 1.00 89.25 88 ARG A N 1
ATOM 705 C CA . ARG A 1 88 ? -10.225 -3.771 4.465 1.00 89.25 88 ARG A CA 1
ATOM 706 C C . ARG A 1 88 ? -9.008 -4.621 4.823 1.00 89.25 88 ARG A C 1
ATOM 708 O O . ARG A 1 88 ? -7.997 -4.565 4.131 1.00 89.25 88 ARG A O 1
ATOM 715 N N . LYS A 1 89 ? -9.112 -5.417 5.890 1.00 88.81 89 LYS A N 1
ATOM 716 C CA . LYS A 1 89 ? -8.041 -6.327 6.312 1.00 88.81 89 LYS A CA 1
ATOM 717 C C . LYS A 1 89 ? -7.835 -7.462 5.319 1.00 88.81 89 LYS A C 1
ATOM 719 O O . LYS A 1 89 ? -6.689 -7.781 5.033 1.00 88.81 89 LYS A O 1
ATOM 724 N N . ILE A 1 90 ? -8.913 -8.033 4.779 1.00 91.75 90 ILE A N 1
ATOM 725 C CA . ILE A 1 90 ? -8.809 -9.061 3.735 1.00 91.75 90 ILE A CA 1
ATOM 726 C C . ILE A 1 90 ? -8.119 -8.494 2.502 1.00 91.75 90 ILE A C 1
ATOM 728 O O . ILE A 1 90 ? -7.149 -9.082 2.050 1.00 91.75 90 ILE A O 1
ATOM 732 N N . VAL A 1 91 ? -8.570 -7.344 1.993 1.00 91.75 91 VAL A N 1
ATOM 733 C CA . VAL A 1 91 ? -7.968 -6.712 0.809 1.00 91.75 91 VAL A CA 1
ATOM 734 C C . VAL A 1 91 ? -6.486 -6.438 1.043 1.00 91.75 91 VAL A C 1
ATOM 736 O O . VAL A 1 91 ? -5.671 -6.758 0.185 1.00 91.75 91 VAL A O 1
ATOM 739 N N . PHE A 1 92 ? -6.123 -5.929 2.223 1.00 91.94 92 PHE A N 1
ATOM 740 C CA . PHE A 1 92 ? -4.727 -5.725 2.593 1.00 91.94 92 PHE A CA 1
ATOM 741 C C . PHE A 1 92 ? -3.914 -7.031 2.542 1.00 91.94 92 PHE A C 1
ATOM 743 O O . PHE A 1 92 ? -2.888 -7.088 1.868 1.00 91.94 92 PHE A O 1
ATOM 750 N N . ILE A 1 93 ? -4.397 -8.096 3.185 1.00 93.00 93 ILE A N 1
ATOM 751 C CA . ILE A 1 93 ? -3.721 -9.401 3.209 1.00 93.00 93 ILE A CA 1
ATOM 752 C C . ILE A 1 93 ? -3.600 -9.980 1.794 1.00 93.00 93 ILE A C 1
ATOM 754 O O . ILE A 1 93 ? -2.509 -10.355 1.377 1.00 93.00 93 ILE A O 1
ATOM 758 N N . VAL A 1 94 ? -4.696 -10.001 1.034 1.00 94.44 94 VAL A N 1
ATOM 759 C CA . VAL A 1 94 ? -4.730 -10.518 -0.341 1.00 94.44 94 VAL A CA 1
ATOM 760 C C . VAL A 1 94 ? -3.769 -9.742 -1.238 1.00 94.44 94 VAL A C 1
ATOM 762 O O . VAL A 1 94 ? -3.018 -10.360 -1.983 1.00 94.44 94 VAL A O 1
ATOM 765 N N . SER A 1 95 ? -3.728 -8.409 -1.131 1.00 91.81 95 SER A N 1
ATOM 766 C CA . SER A 1 95 ? -2.790 -7.588 -1.906 1.00 91.81 95 SER A CA 1
ATOM 767 C C . SER A 1 95 ? -1.326 -7.901 -1.582 1.00 91.81 95 SER A C 1
ATOM 769 O O . SER A 1 95 ? -0.512 -7.996 -2.497 1.00 91.81 95 SER A O 1
ATOM 771 N N . ALA A 1 96 ? -0.999 -8.148 -0.309 1.00 91.56 96 ALA A N 1
ATOM 772 C CA . ALA A 1 96 ? 0.351 -8.523 0.105 1.00 91.56 96 ALA A CA 1
ATOM 773 C C . ALA A 1 96 ? 0.756 -9.910 -0.425 1.00 91.56 96 ALA A C 1
ATOM 775 O O . ALA A 1 96 ? 1.862 -10.070 -0.939 1.00 91.56 96 ALA A O 1
ATOM 776 N N . TYR A 1 97 ? -0.143 -10.897 -0.351 1.00 93.69 97 TYR A N 1
ATOM 777 C CA . TYR A 1 97 ? 0.110 -12.235 -0.894 1.00 93.69 97 TYR A CA 1
ATOM 778 C C . TYR A 1 97 ? 0.230 -12.229 -2.419 1.00 93.69 97 TYR A C 1
ATOM 780 O O . TYR A 1 97 ? 1.160 -12.829 -2.947 1.00 93.69 97 TYR A O 1
ATOM 788 N N . LEU A 1 98 ? -0.659 -11.522 -3.124 1.00 92.44 98 LEU A N 1
ATOM 789 C CA . LEU A 1 98 ? -0.583 -11.388 -4.581 1.00 92.44 98 LEU A CA 1
ATOM 790 C C . LEU A 1 98 ? 0.741 -10.758 -5.011 1.00 92.44 98 LEU A C 1
ATOM 792 O O . LEU A 1 98 ? 1.400 -11.290 -5.900 1.00 92.44 98 LEU A O 1
ATOM 796 N N . LEU A 1 99 ? 1.164 -9.676 -4.349 1.00 91.31 99 LEU A N 1
ATOM 797 C CA . LEU A 1 99 ? 2.448 -9.043 -4.641 1.00 91.31 99 LEU A CA 1
ATOM 798 C C . LEU A 1 99 ? 3.620 -9.995 -4.396 1.00 91.31 99 LEU A C 1
ATOM 800 O O . LEU A 1 99 ? 4.513 -10.096 -5.232 1.00 91.31 99 LEU A O 1
ATOM 804 N N . SER A 1 100 ? 3.592 -10.729 -3.281 1.00 91.19 100 SER A N 1
ATOM 805 C CA . SER A 1 100 ? 4.616 -11.724 -2.962 1.00 91.19 100 SER A CA 1
ATOM 806 C C . SER A 1 100 ? 4.689 -12.827 -4.022 1.00 91.19 100 SER A C 1
ATOM 808 O O . SER A 1 100 ? 5.787 -13.152 -4.465 1.00 91.19 100 SER A O 1
ATOM 810 N N . CYS A 1 101 ? 3.552 -13.354 -4.486 1.00 91.19 101 CYS A N 1
ATOM 811 C CA . CYS A 1 101 ? 3.512 -14.348 -5.559 1.00 91.19 101 CYS A CA 1
ATOM 812 C C . CYS A 1 101 ? 4.052 -13.799 -6.886 1.00 91.19 101 CYS A C 1
ATOM 814 O O . CYS A 1 101 ? 4.831 -14.481 -7.545 1.00 91.19 101 CYS A O 1
ATOM 816 N N . ILE A 1 102 ? 3.674 -12.574 -7.270 1.00 88.88 102 ILE A N 1
ATOM 817 C CA . ILE A 1 102 ? 4.145 -11.942 -8.514 1.00 88.88 102 ILE A CA 1
ATOM 818 C C . ILE A 1 102 ? 5.652 -11.701 -8.459 1.00 88.88 102 ILE A C 1
ATOM 820 O O . ILE A 1 102 ? 6.351 -11.995 -9.429 1.00 88.88 102 ILE A O 1
ATOM 824 N N . MET A 1 103 ? 6.168 -11.213 -7.328 1.00 85.56 103 MET A N 1
ATOM 825 C CA . MET A 1 103 ? 7.608 -11.052 -7.139 1.00 85.56 103 MET A CA 1
ATOM 826 C C . MET A 1 103 ? 8.336 -12.390 -7.205 1.00 85.56 103 MET A C 1
ATOM 828 O O . MET A 1 103 ? 9.331 -12.498 -7.911 1.00 85.56 103 MET A O 1
ATOM 832 N N . LEU A 1 104 ? 7.828 -13.421 -6.527 1.00 89.19 104 LEU A N 1
ATOM 833 C CA . LEU A 1 104 ? 8.454 -14.741 -6.533 1.00 89.19 104 LEU A CA 1
ATOM 834 C C . LEU A 1 104 ? 8.461 -15.363 -7.934 1.00 89.19 104 LEU A C 1
ATOM 836 O O . LEU A 1 104 ? 9.460 -15.945 -8.333 1.00 89.19 104 LEU A O 1
ATOM 840 N N . TYR A 1 105 ? 7.384 -15.191 -8.700 1.00 86.12 105 TYR A N 1
ATOM 841 C CA . TYR A 1 105 ? 7.321 -15.627 -10.092 1.00 86.12 105 TYR A CA 1
ATOM 842 C C . TYR A 1 105 ? 8.306 -14.852 -10.978 1.00 86.12 105 TYR A C 1
ATOM 844 O O . TYR A 1 105 ? 9.040 -15.450 -11.753 1.00 86.12 105 TYR A O 1
ATOM 852 N N . SER A 1 106 ? 8.359 -13.527 -10.836 1.00 79.00 106 SER A N 1
ATOM 853 C CA . SER A 1 106 ? 9.174 -12.672 -11.709 1.00 79.00 106 SER A CA 1
ATOM 854 C C . SER A 1 106 ? 10.672 -12.726 -11.381 1.00 79.00 106 SER A C 1
ATOM 856 O O . SER A 1 106 ? 11.491 -12.499 -12.261 1.00 79.00 106 SER A O 1
ATOM 858 N N . VAL A 1 107 ? 11.045 -13.003 -10.128 1.00 78.38 107 VAL A N 1
ATOM 859 C CA . VAL A 1 107 ? 12.450 -13.095 -9.683 1.00 78.38 107 VAL A CA 1
ATOM 860 C C . VAL A 1 107 ? 12.940 -14.541 -9.630 1.00 78.38 107 VAL A C 1
ATOM 862 O O . VAL A 1 107 ? 14.110 -14.793 -9.874 1.00 78.38 107 VAL A O 1
ATOM 865 N N . GLY A 1 108 ? 12.076 -15.488 -9.260 1.00 67.44 108 GLY A N 1
ATOM 866 C CA . GLY A 1 108 ? 12.455 -16.886 -9.045 1.00 67.44 108 GLY A CA 1
ATOM 867 C C . GLY A 1 108 ? 12.262 -17.798 -10.255 1.00 67.44 108 GLY A C 1
ATOM 868 O O . GLY A 1 108 ? 12.797 -18.904 -10.243 1.00 67.44 108 GLY A O 1
ATOM 869 N N . LEU A 1 109 ? 11.492 -17.377 -11.265 1.00 60.72 109 LEU A N 1
ATOM 870 C CA . LEU A 1 109 ? 11.218 -18.172 -12.469 1.00 60.72 109 LEU A CA 1
ATOM 871 C C . LEU A 1 109 ? 11.843 -17.596 -13.754 1.00 60.72 109 LEU A C 1
ATOM 873 O O . LEU A 1 109 ? 11.583 -18.130 -14.834 1.00 60.72 109 LEU A O 1
ATOM 877 N N . THR A 1 110 ? 12.650 -16.539 -13.631 1.00 49.56 110 THR A N 1
ATOM 878 C CA . THR A 1 110 ? 13.455 -15.947 -14.712 1.00 49.56 110 THR A CA 1
ATOM 879 C C . THR A 1 110 ? 14.930 -16.149 -14.415 1.00 49.56 110 THR A C 1
ATOM 881 O O . THR A 1 110 ? 15.675 -16.462 -15.367 1.00 49.56 110 THR A O 1
#